Protein AF-A0A7U9T222-F1 (afdb_monomer)

Structure (mmCIF, N/CA/C/O backbone):
data_AF-A0A7U9T222-F1
#
_entry.id   AF-A0A7U9T222-F1
#
loop_
_atom_site.group_PDB
_atom_site.id
_atom_site.type_symbol
_atom_site.label_atom_id
_atom_site.label_alt_id
_atom_site.label_comp_id
_atom_site.label_asym_id
_atom_site.label_entity_id
_atom_site.label_seq_id
_atom_site.pdbx_PDB_ins_code
_atom_site.Cartn_x
_atom_site.Cartn_y
_atom_site.Cartn_z
_atom_site.occupancy
_atom_site.B_iso_or_equiv
_atom_site.auth_seq_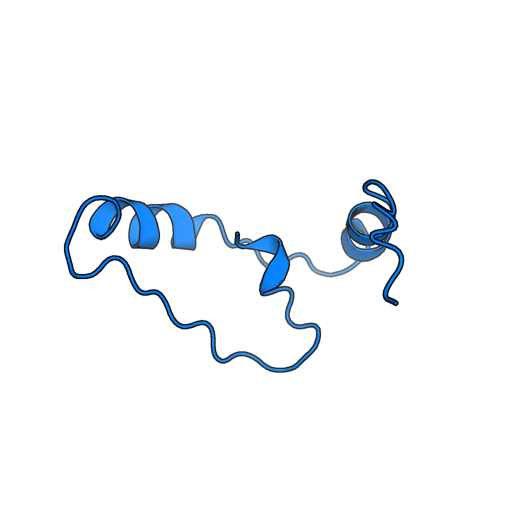id
_atom_site.auth_comp_id
_atom_site.auth_asym_id
_atom_site.auth_atom_id
_atom_s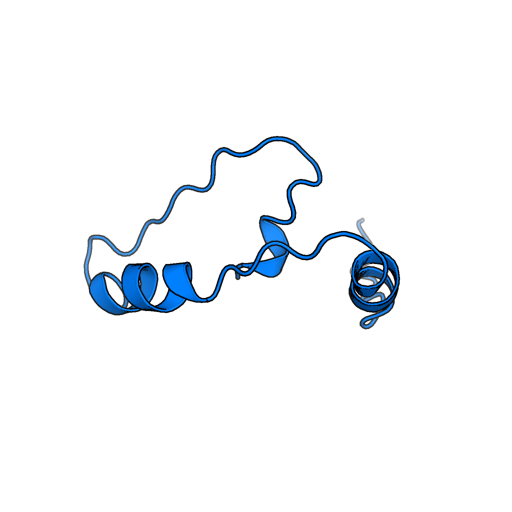ite.pdbx_PDB_model_num
ATOM 1 N N . MET A 1 1 ? 24.519 12.621 6.562 1.00 43.34 1 MET A N 1
ATOM 2 C CA . MET A 1 1 ? 23.623 13.782 6.380 1.00 43.34 1 MET A CA 1
ATOM 3 C C . MET A 1 1 ? 22.910 13.610 5.043 1.00 43.34 1 MET A C 1
ATOM 5 O O . MET A 1 1 ? 23.514 13.850 4.008 1.00 43.34 1 MET A O 1
ATOM 9 N N . GLY A 1 2 ? 21.713 13.017 5.032 1.00 47.28 2 GLY A N 1
ATOM 10 C CA . GLY A 1 2 ? 21.022 12.678 3.783 1.00 47.28 2 GLY A CA 1
ATOM 11 C C . GLY A 1 2 ? 20.272 13.887 3.241 1.00 47.28 2 GLY A C 1
ATOM 12 O O . GLY A 1 2 ? 19.311 14.322 3.867 1.00 47.28 2 GLY A O 1
ATOM 13 N N . ASN A 1 3 ? 20.706 14.426 2.101 1.00 51.88 3 ASN A N 1
ATOM 14 C CA . ASN A 1 3 ? 19.958 15.458 1.391 1.00 51.88 3 ASN A CA 1
ATOM 15 C C . ASN A 1 3 ? 18.580 14.902 1.016 1.00 51.88 3 ASN A C 1
ATOM 17 O O . ASN A 1 3 ? 18.477 13.975 0.212 1.00 51.88 3 ASN A O 1
ATOM 21 N N . TYR A 1 4 ? 17.529 15.478 1.599 1.00 53.66 4 TYR A N 1
ATOM 22 C CA . TYR A 1 4 ? 16.147 15.266 1.187 1.00 53.66 4 TYR A CA 1
ATOM 23 C C . TYR A 1 4 ? 15.939 15.971 -0.158 1.00 53.66 4 TYR A C 1
ATOM 25 O O . TYR A 1 4 ? 15.423 17.082 -0.245 1.00 53.66 4 TYR A O 1
ATOM 33 N N . LEU 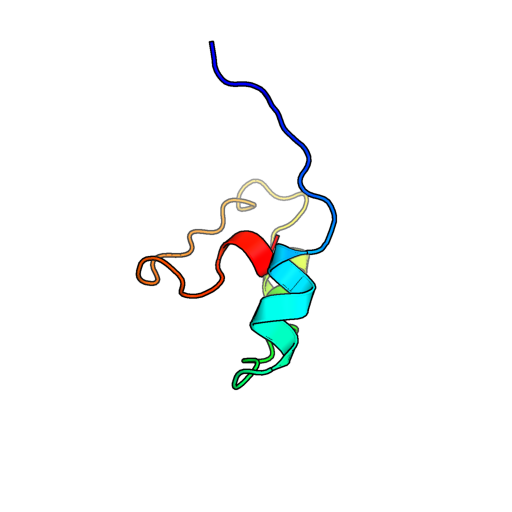A 1 5 ? 16.453 15.351 -1.218 1.00 57.34 5 LEU A N 1
ATOM 34 C CA . LEU A 1 5 ? 16.278 15.803 -2.587 1.00 57.34 5 LEU A CA 1
ATOM 35 C C . LEU A 1 5 ? 14.917 15.2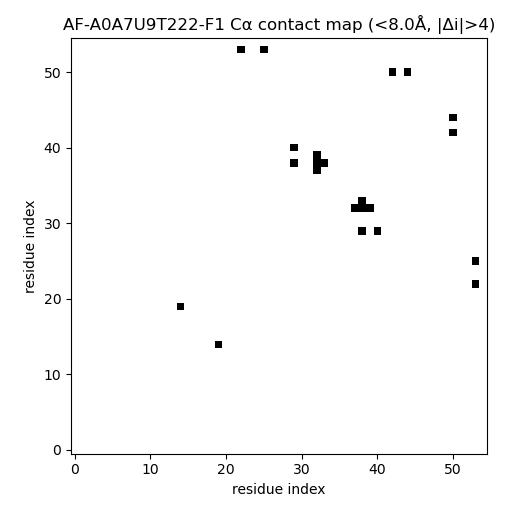87 -3.035 1.00 57.34 5 LEU A C 1
ATOM 37 O O . LEU A 1 5 ? 14.766 14.099 -3.305 1.00 57.34 5 LEU A O 1
ATOM 41 N N . ASN A 1 6 ? 13.920 16.171 -3.039 1.00 61.44 6 ASN A N 1
ATOM 42 C CA . ASN A 1 6 ? 12.609 15.901 -3.610 1.00 61.44 6 ASN A CA 1
ATOM 43 C C . ASN A 1 6 ? 12.798 15.804 -5.140 1.00 61.44 6 ASN A C 1
ATOM 45 O O . ASN A 1 6 ? 12.894 16.845 -5.790 1.00 61.44 6 ASN A O 1
ATOM 49 N N . PRO A 1 7 ? 12.933 14.604 -5.746 1.00 62.03 7 PRO A N 1
ATOM 50 C CA . PRO A 1 7 ? 13.409 14.446 -7.125 1.00 62.03 7 PRO A CA 1
ATOM 51 C C . PRO A 1 7 ? 12.328 14.779 -8.172 1.00 62.03 7 PRO A C 1
ATOM 53 O O . PRO A 1 7 ? 12.452 14.436 -9.354 1.00 62.03 7 PRO A O 1
ATOM 56 N N . GLY A 1 8 ? 11.237 15.415 -7.736 1.00 64.12 8 GLY A N 1
ATOM 57 C CA . GLY A 1 8 ? 10.022 15.603 -8.513 1.00 64.12 8 GLY A CA 1
ATOM 58 C C . GLY A 1 8 ? 9.376 14.274 -8.913 1.00 64.12 8 GLY A C 1
ATOM 59 O O . GLY A 1 8 ? 9.712 13.202 -8.408 1.00 64.12 8 GLY A O 1
ATOM 60 N N . ASN A 1 9 ? 8.454 14.334 -9.873 1.00 64.81 9 ASN A N 1
ATOM 61 C CA . ASN A 1 9 ? 7.692 13.173 -10.347 1.00 64.81 9 ASN A CA 1
ATOM 62 C C . ASN A 1 9 ? 8.455 12.302 -11.372 1.00 64.81 9 ASN A C 1
ATOM 64 O O . ASN A 1 9 ? 7.876 11.440 -12.029 1.00 64.81 9 ASN A O 1
ATOM 68 N N . SER A 1 10 ? 9.762 12.521 -11.535 1.00 66.38 10 SER A N 1
ATOM 69 C CA . SER A 1 10 ? 10.605 11.878 -12.557 1.00 66.38 10 SER A CA 1
ATOM 70 C C . SER A 1 10 ? 10.621 10.346 -12.446 1.00 66.38 10 SER A C 1
ATOM 72 O O . SER A 1 10 ? 10.535 9.637 -13.450 1.00 66.38 10 SER A O 1
ATOM 74 N N . GLY A 1 11 ? 10.650 9.822 -11.217 1.00 63.38 11 GLY A N 1
ATOM 75 C CA . GLY A 1 11 ? 10.551 8.385 -10.957 1.00 63.38 11 GLY A CA 1
ATOM 76 C C . GLY A 1 11 ? 9.184 7.794 -11.318 1.00 63.38 11 GLY A C 1
ATOM 77 O O . GLY A 1 11 ? 9.113 6.643 -11.744 1.00 63.38 11 GLY A O 1
ATOM 78 N N . PHE A 1 12 ? 8.109 8.575 -11.188 1.00 62.19 12 PHE A N 1
ATOM 79 C CA . PHE A 1 12 ? 6.759 8.163 -11.572 1.00 62.19 12 PHE A CA 1
ATOM 80 C C . PHE A 1 12 ? 6.604 8.115 -13.099 1.00 62.19 12 PHE A C 1
ATOM 82 O O . PHE A 1 12 ? 6.114 7.121 -13.635 1.00 62.19 12 PHE A O 1
ATOM 89 N N . GLU A 1 13 ? 7.111 9.128 -13.810 1.00 66.19 13 GLU A N 1
ATOM 90 C CA . GLU A 1 13 ? 7.109 9.176 -15.282 1.00 66.19 13 GLU A CA 1
ATOM 91 C C . GLU A 1 13 ? 7.859 7.991 -15.912 1.00 66.19 13 GLU A C 1
ATOM 93 O O . GLU A 1 13 ? 7.384 7.384 -16.874 1.00 66.19 13 GLU A O 1
ATOM 98 N N . ALA A 1 14 ? 8.995 7.587 -15.334 1.00 64.88 14 ALA A N 1
ATOM 99 C CA . ALA A 1 14 ? 9.768 6.440 -15.818 1.00 64.88 14 ALA A CA 1
ATOM 100 C C . ALA A 1 14 ? 9.011 5.100 -15.699 1.00 64.88 14 ALA A C 1
ATOM 102 O O . ALA A 1 14 ? 9.195 4.200 -16.517 1.00 64.88 14 ALA A O 1
ATOM 103 N N . ILE A 1 15 ? 8.145 4.962 -14.691 1.00 62.91 15 ILE A N 1
ATOM 104 C CA . ILE A 1 15 ? 7.407 3.723 -14.398 1.00 62.91 15 ILE A CA 1
ATOM 105 C C . ILE A 1 15 ? 6.115 3.622 -15.214 1.00 62.91 15 ILE A C 1
ATOM 107 O O . ILE A 1 15 ? 5.654 2.514 -15.488 1.00 62.91 15 ILE A O 1
ATOM 111 N N . ARG A 1 16 ? 5.581 4.752 -15.694 1.00 62.53 16 ARG A N 1
ATOM 112 C CA . ARG A 1 16 ? 4.388 4.819 -16.556 1.00 62.53 16 ARG A CA 1
ATOM 113 C C . ARG A 1 16 ? 4.511 4.030 -17.867 1.00 62.53 16 ARG A C 1
ATOM 115 O O . ARG A 1 16 ? 3.497 3.756 -18.499 1.00 62.53 16 ARG A O 1
ATOM 122 N N . ARG A 1 17 ? 5.736 3.694 -18.293 1.00 62.41 17 ARG A N 1
ATOM 123 C CA . ARG A 1 17 ? 6.021 2.931 -19.523 1.00 62.41 17 ARG A CA 1
ATOM 124 C C . ARG A 1 17 ? 6.028 1.404 -19.339 1.00 62.41 17 ARG A C 1
ATOM 126 O O . ARG A 1 17 ? 6.127 0.695 -20.334 1.00 62.41 17 ARG A O 1
ATOM 133 N N . GLY A 1 18 ? 5.937 0.889 -18.109 1.00 65.81 18 GLY A N 1
ATOM 134 C CA . GLY A 1 18 ? 5.820 -0.549 -17.823 1.00 65.81 18 GLY A CA 1
ATOM 135 C C . GLY A 1 18 ? 4.373 -0.987 -17.547 1.00 65.81 18 GLY A C 1
ATOM 136 O O . GLY A 1 18 ? 3.496 -0.133 -17.428 1.00 65.81 18 GLY A O 1
ATOM 137 N N . PRO A 1 19 ? 4.095 -2.300 -17.408 1.00 65.88 19 PRO A N 1
ATOM 138 C CA . PRO A 1 19 ? 2.780 -2.780 -16.989 1.00 65.88 19 PRO A CA 1
ATOM 139 C C . PRO A 1 19 ? 2.440 -2.215 -15.604 1.00 65.88 19 PRO A C 1
ATOM 141 O O . PRO A 1 19 ? 3.001 -2.624 -14.584 1.00 65.88 19 PRO A O 1
ATOM 144 N N . TYR A 1 20 ? 1.538 -1.234 -15.575 1.00 67.94 20 TYR A N 1
ATOM 145 C CA . TYR A 1 20 ? 1.032 -0.653 -14.342 1.00 67.94 20 TYR A CA 1
ATOM 146 C C . TYR A 1 20 ? -0.023 -1.587 -13.756 1.00 67.94 20 TYR A C 1
ATOM 148 O O . TYR A 1 20 ? -1.067 -1.828 -14.358 1.00 67.94 20 TYR A O 1
ATOM 156 N N . VAL A 1 21 ? 0.261 -2.130 -12.575 1.00 70.44 21 VAL A N 1
ATOM 157 C CA . VAL A 1 21 ? -0.731 -2.887 -11.811 1.00 70.44 21 VAL A CA 1
ATOM 158 C C . VAL A 1 21 ? -1.621 -1.881 -11.101 1.00 70.44 21 VAL A C 1
ATOM 160 O O . VAL A 1 21 ? -1.137 -1.159 -10.225 1.00 70.44 21 VAL A O 1
ATOM 163 N N . ASP A 1 22 ? -2.897 -1.852 -11.477 1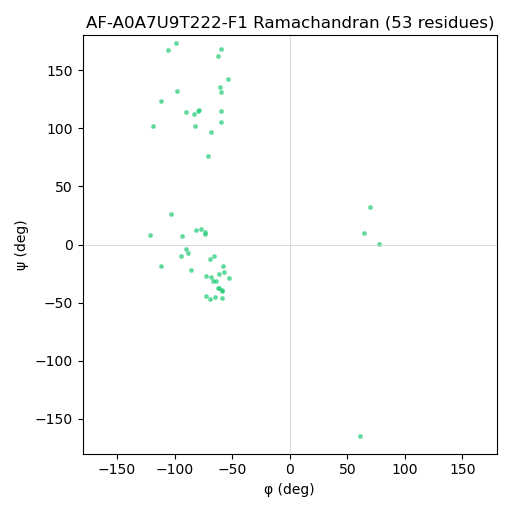.00 74.12 22 ASP A N 1
ATOM 164 C CA . ASP A 1 22 ? -3.902 -1.053 -10.789 1.00 74.12 22 ASP A CA 1
ATOM 165 C C . ASP A 1 22 ? -4.010 -1.477 -9.316 1.00 74.12 22 ASP A C 1
ATOM 167 O O . ASP A 1 22 ? -4.075 -2.661 -8.976 1.00 74.12 22 ASP A O 1
ATOM 171 N N . LYS A 1 23 ? -3.974 -0.483 -8.430 1.00 77.19 23 LYS A N 1
ATOM 172 C CA . LYS A 1 23 ? -4.007 -0.641 -6.971 1.00 77.19 23 LYS A CA 1
ATOM 173 C C . LYS A 1 23 ? -5.188 0.082 -6.339 1.00 77.19 23 LYS A C 1
ATOM 175 O O . LYS A 1 23 ? -5.263 0.122 -5.114 1.00 77.19 23 LYS A O 1
ATOM 180 N N . THR A 1 24 ? -6.117 0.617 -7.130 1.00 82.25 24 THR A N 1
ATOM 181 C CA . THR A 1 24 ? -7.327 1.286 -6.624 1.00 82.25 24 THR A CA 1
ATOM 182 C C . THR A 1 24 ? -8.115 0.421 -5.633 1.00 82.25 24 THR A C 1
ATOM 184 O O . THR A 1 24 ? -8.683 0.950 -4.681 1.00 82.25 24 THR A O 1
ATOM 187 N N . GLY A 1 25 ? -8.059 -0.912 -5.747 1.00 80.56 25 GLY A N 1
ATOM 188 C CA . GLY A 1 25 ? -8.639 -1.839 -4.766 1.00 80.56 25 GLY A CA 1
ATOM 189 C C . GLY A 1 25 ? -8.131 -1.667 -3.322 1.00 80.56 25 GLY A C 1
ATOM 190 O O . GLY A 1 25 ? -8.849 -1.998 -2.377 1.00 80.56 25 GLY A O 1
ATOM 191 N N . LEU A 1 26 ? -6.937 -1.094 -3.118 1.00 84.81 26 LEU A N 1
ATOM 192 C CA . LEU A 1 26 ? -6.412 -0.771 -1.786 1.00 84.81 26 LEU A CA 1
ATOM 193 C C . LEU A 1 26 ? -7.194 0.356 -1.107 1.00 84.81 26 LEU A C 1
ATOM 195 O O . LEU A 1 26 ? -7.298 0.347 0.115 1.00 84.81 26 LEU A O 1
ATOM 199 N N . ILE A 1 27 ? -7.799 1.275 -1.868 1.00 87.06 27 ILE A N 1
ATOM 200 C CA . ILE A 1 27 ? -8.571 2.404 -1.326 1.00 87.06 27 ILE A CA 1
ATOM 201 C C . ILE A 1 27 ? -9.721 1.886 -0.462 1.00 87.06 27 ILE A C 1
ATOM 203 O O . ILE A 1 27 ? -9.909 2.331 0.667 1.00 87.06 27 ILE A O 1
ATOM 207 N N . SER A 1 28 ? -10.452 0.883 -0.955 1.00 88.62 28 SER A N 1
ATOM 208 C CA . SER A 1 28 ? -11.533 0.247 -0.196 1.00 88.62 28 SER A CA 1
ATOM 209 C C . SER A 1 28 ? -11.022 -0.403 1.094 1.00 88.62 28 SER A C 1
ATOM 211 O O . SER A 1 28 ? -11.696 -0.353 2.119 1.00 88.62 28 SER A O 1
ATOM 213 N N . LEU A 1 29 ? -9.825 -0.997 1.064 1.00 87.38 29 LEU A N 1
ATOM 214 C CA . LEU A 1 29 ? -9.208 -1.645 2.223 1.00 87.38 29 LEU A CA 1
ATOM 215 C C . LEU A 1 29 ? -8.794 -0.623 3.289 1.00 87.38 29 LEU A C 1
ATOM 217 O O . LEU A 1 29 ? -9.132 -0.798 4.456 1.00 87.38 29 LEU A O 1
ATOM 221 N N . ILE A 1 30 ? -8.134 0.458 2.868 1.00 90.06 30 ILE A N 1
ATOM 222 C CA . ILE A 1 30 ? -7.677 1.546 3.739 1.00 90.06 30 ILE A CA 1
ATOM 223 C C . ILE A 1 30 ? -8.867 2.283 4.356 1.00 90.06 30 ILE A C 1
ATOM 225 O O . ILE A 1 30 ? -8.886 2.505 5.566 1.00 90.06 30 ILE A O 1
ATOM 229 N N . ASN A 1 31 ? -9.893 2.601 3.562 1.00 92.31 31 ASN A N 1
ATOM 230 C CA . ASN A 1 31 ? -11.081 3.312 4.040 1.00 92.31 31 ASN A CA 1
ATOM 231 C C . ASN A 1 31 ? -11.846 2.543 5.126 1.00 92.31 31 ASN A C 1
ATOM 233 O O . ASN A 1 31 ? -12.517 3.163 5.943 1.00 92.31 31 ASN A O 1
ATOM 237 N N . ARG A 1 32 ? -11.732 1.209 5.179 1.00 91.69 32 ARG A N 1
ATOM 238 C CA . ARG A 1 32 ? -12.338 0.407 6.255 1.00 91.69 32 ARG A CA 1
ATOM 239 C C . ARG A 1 32 ? -11.621 0.542 7.594 1.00 91.69 32 ARG A C 1
ATOM 241 O O . ARG A 1 32 ? -12.235 0.309 8.629 1.00 91.69 32 ARG A O 1
ATOM 248 N N . THR A 1 33 ? -10.329 0.855 7.585 1.00 92.25 33 THR A N 1
ATOM 249 C CA . THR A 1 33 ? -9.490 0.837 8.792 1.00 92.25 33 THR A CA 1
ATOM 250 C C . THR A 1 33 ? -9.033 2.223 9.228 1.00 92.25 33 THR A C 1
ATOM 252 O O . THR A 1 33 ? -8.625 2.395 10.380 1.00 92.25 33 THR A O 1
ATOM 255 N N . ILE A 1 34 ? -9.088 3.215 8.336 1.00 91.94 34 ILE A N 1
ATOM 256 C CA . ILE A 1 34 ? -8.705 4.595 8.634 1.00 91.94 34 ILE A CA 1
ATOM 257 C C . ILE A 1 34 ? -9.580 5.164 9.762 1.00 91.94 34 ILE A C 1
ATOM 259 O O . ILE A 1 34 ? -10.784 4.934 9.813 1.00 91.94 34 ILE A O 1
ATOM 263 N N . GLY A 1 35 ? -8.957 5.849 10.723 1.0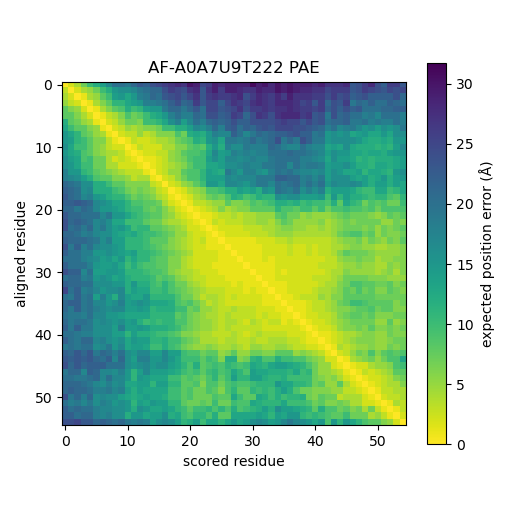0 91.06 35 GLY A N 1
ATOM 264 C CA . GLY A 1 35 ? -9.644 6.364 11.917 1.00 91.06 35 GLY A CA 1
ATOM 265 C C . GLY A 1 35 ? -9.942 5.323 13.007 1.00 91.06 35 GLY A C 1
ATOM 266 O O . GLY A 1 3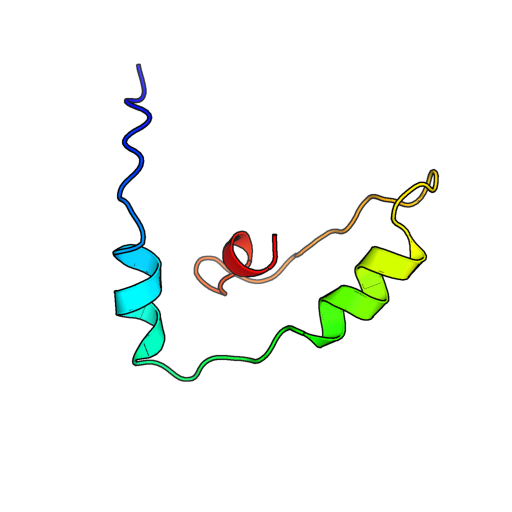5 ? -10.481 5.680 14.050 1.00 91.06 35 GLY A O 1
ATOM 267 N N . THR A 1 36 ? -9.565 4.054 12.817 1.00 93.62 36 THR A N 1
ATOM 268 C CA . THR A 1 36 ? -9.730 2.995 13.828 1.00 93.62 36 THR A CA 1
ATOM 269 C C . THR A 1 36 ? -8.397 2.624 14.489 1.00 93.62 36 THR A C 1
ATOM 271 O O . THR A 1 36 ? -7.324 2.939 13.977 1.00 93.62 36 THR A O 1
ATOM 274 N N . LYS A 1 37 ? -8.444 1.867 15.595 1.00 92.12 37 LYS A N 1
ATOM 275 C CA . LYS A 1 37 ? -7.241 1.273 16.219 1.00 92.12 37 LYS A CA 1
ATOM 276 C C . LYS A 1 37 ? -6.548 0.209 15.346 1.00 92.12 37 LYS A C 1
ATOM 278 O O . LYS A 1 37 ? -5.457 -0.229 15.686 1.00 92.12 37 LYS A O 1
ATOM 283 N N . GLN A 1 38 ? -7.174 -0.215 14.246 1.00 88.81 38 GLN A N 1
ATOM 284 C CA . GLN A 1 38 ? -6.668 -1.226 13.310 1.00 88.81 38 GLN A CA 1
ATOM 285 C C . GLN A 1 38 ? -6.120 -0.593 12.019 1.00 88.81 38 GLN A C 1
ATOM 287 O O . GLN A 1 38 ? -6.105 -1.220 10.967 1.00 88.81 38 GLN A O 1
ATOM 292 N N . ASN A 1 39 ? -5.666 0.657 12.076 1.00 87.00 39 ASN A N 1
ATOM 293 C CA . ASN A 1 39 ? -5.170 1.423 10.927 1.00 87.00 39 ASN A CA 1
ATOM 294 C C . ASN A 1 39 ? -3.775 0.999 10.410 1.00 87.00 39 ASN A C 1
ATOM 296 O O . ASN A 1 39 ? -3.198 1.687 9.5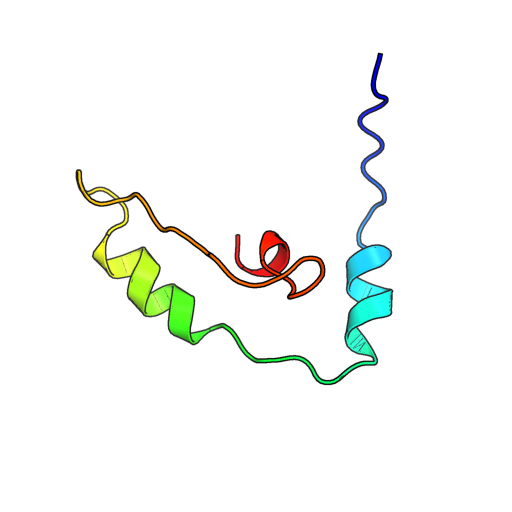68 1.00 87.00 39 ASN A O 1
ATOM 300 N N . LEU A 1 40 ? -3.219 -0.115 10.890 1.00 85.62 40 LEU A N 1
ATOM 301 C CA . LEU A 1 40 ? -1.905 -0.612 10.485 1.00 85.62 40 LEU A CA 1
ATOM 302 C C . LEU A 1 40 ? -2.039 -1.553 9.280 1.00 85.62 40 LEU A C 1
ATOM 304 O O . LEU A 1 40 ? -2.587 -2.645 9.391 1.00 85.62 40 LEU A O 1
ATOM 308 N N . THR A 1 41 ? -1.500 -1.144 8.129 1.00 83.31 41 THR A N 1
ATOM 309 C CA . THR A 1 41 ? -1.469 -1.962 6.903 1.00 83.31 41 THR A CA 1
ATOM 310 C C . THR A 1 41 ? -0.035 -2.376 6.582 1.00 83.31 41 THR A C 1
ATOM 312 O O . THR A 1 41 ? 0.844 -1.531 6.434 1.00 83.31 41 THR A O 1
ATOM 315 N N . CYS A 1 42 ? 0.212 -3.683 6.460 1.00 82.44 42 CYS A N 1
ATOM 316 C CA . CYS A 1 42 ? 1.514 -4.228 6.069 1.00 82.44 42 CYS A CA 1
ATOM 317 C C . CYS A 1 42 ? 1.534 -4.561 4.572 1.00 82.44 42 CYS A C 1
ATOM 319 O O . CYS A 1 42 ? 0.640 -5.240 4.069 1.00 82.44 42 CYS A O 1
ATOM 321 N N . ILE A 1 43 ? 2.581 -4.130 3.859 1.00 76.88 43 ILE A N 1
ATOM 322 C CA . ILE A 1 43 ? 2.790 -4.457 2.442 1.00 76.88 43 ILE A CA 1
ATOM 323 C C . ILE A 1 43 ? 4.109 -5.230 2.285 1.00 76.88 43 ILE A C 1
ATOM 325 O O . ILE A 1 43 ? 5.191 -4.645 2.257 1.00 76.88 43 ILE A O 1
ATOM 329 N N . SER A 1 44 ? 4.031 -6.555 2.131 1.00 73.44 44 SER A N 1
ATOM 330 C CA . SER A 1 44 ? 5.180 -7.484 2.188 1.00 73.44 44 SER A CA 1
ATOM 331 C C . SER A 1 44 ? 5.839 -7.831 0.841 1.00 73.44 44 SER A C 1
ATOM 333 O O . SER A 1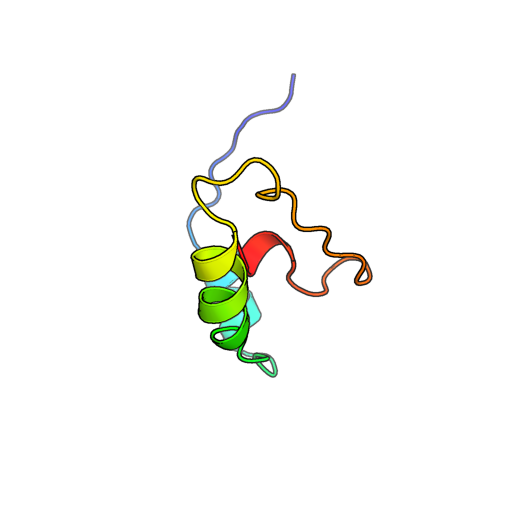 44 ? 6.719 -8.684 0.773 1.00 73.44 44 SER A O 1
ATOM 335 N N . ARG A 1 45 ? 5.457 -7.182 -0.266 1.00 67.19 45 ARG A N 1
ATOM 336 C CA . ARG A 1 45 ? 6.000 -7.502 -1.606 1.00 67.19 45 ARG A CA 1
ATOM 337 C C . ARG A 1 45 ? 7.525 -7.266 -1.723 1.00 67.19 45 ARG A C 1
ATOM 339 O O . ARG A 1 45 ? 8.064 -6.473 -0.957 1.00 67.19 45 ARG A O 1
ATOM 346 N N . PRO A 1 46 ? 8.230 -7.835 -2.721 1.00 67.88 46 PRO A N 1
ATOM 347 C CA . PRO A 1 46 ? 9.666 -7.608 -2.958 1.00 67.88 46 PRO A CA 1
ATOM 348 C C . PRO A 1 46 ? 10.065 -6.142 -3.234 1.00 67.88 46 PRO A C 1
ATOM 350 O O . PRO A 1 46 ? 9.227 -5.254 -3.455 1.00 67.88 46 PRO A O 1
ATOM 353 N N . ARG A 1 47 ? 11.375 -5.856 -3.216 1.00 66.44 47 ARG A N 1
ATOM 354 C CA . ARG A 1 47 ? 11.948 -4.555 -3.622 1.00 66.44 47 ARG A CA 1
ATOM 355 C C . ARG A 1 47 ? 11.461 -4.191 -5.040 1.00 66.44 47 ARG A C 1
ATOM 357 O O . ARG A 1 47 ? 11.324 -5.063 -5.884 1.00 66.44 47 ARG A O 1
ATOM 364 N N . ARG A 1 48 ? 11.192 -2.901 -5.293 1.00 65.75 48 ARG A N 1
ATOM 365 C CA . ARG A 1 48 ? 10.697 -2.346 -6.578 1.00 65.75 48 ARG A CA 1
ATOM 366 C C . ARG A 1 48 ? 9.302 -2.800 -7.034 1.00 65.75 48 ARG A C 1
ATOM 368 O O . ARG A 1 48 ? 8.865 -2.393 -8.097 1.00 65.75 48 ARG A O 1
ATOM 375 N N . PHE A 1 49 ? 8.532 -3.488 -6.192 1.00 69.06 49 PHE A N 1
ATOM 376 C CA . PHE A 1 49 ? 7.131 -3.827 -6.490 1.00 69.06 49 PHE A CA 1
ATOM 377 C C . PHE A 1 49 ? 6.143 -2.638 -6.387 1.00 69.06 49 PHE A C 1
ATOM 379 O O . PHE A 1 49 ? 4.925 -2.792 -6.357 1.00 69.06 49 PHE A O 1
ATOM 386 N N . GLY A 1 50 ? 6.660 -1.416 -6.265 1.00 65.38 50 GLY A N 1
ATOM 387 C CA . GLY A 1 50 ? 5.842 -0.212 -6.231 1.00 65.38 50 GLY A CA 1
ATOM 388 C C . GLY A 1 50 ? 4.992 -0.021 -4.971 1.00 65.38 50 GLY A C 1
ATOM 389 O O . GLY A 1 50 ? 3.904 0.541 -5.059 1.00 65.38 50 GLY A O 1
ATOM 390 N N . LYS A 1 51 ? 5.469 -0.483 -3.809 1.00 71.69 51 LYS A N 1
ATOM 391 C CA . LYS A 1 51 ? 4.799 -0.280 -2.509 1.00 71.69 51 LYS A CA 1
ATOM 392 C C . LYS A 1 51 ? 4.680 1.202 -2.131 1.00 71.69 51 LYS A C 1
ATOM 394 O O . LYS A 1 51 ? 3.647 1.611 -1.632 1.00 71.69 51 LYS A O 1
ATOM 399 N N . SER A 1 52 ? 5.699 2.005 -2.442 1.00 66.62 52 SER A N 1
ATOM 400 C CA . SER A 1 52 ? 5.697 3.457 -2.208 1.00 66.62 52 SER A CA 1
ATOM 401 C C . SER A 1 52 ? 4.728 4.233 -3.107 1.00 66.62 52 SER A C 1
ATOM 403 O O . SER A 1 52 ? 4.491 5.393 -2.834 1.00 66.62 52 SER A O 1
ATOM 405 N N . PHE A 1 53 ? 4.176 3.618 -4.162 1.00 65.44 53 PHE A N 1
ATOM 406 C CA . PHE A 1 53 ? 3.146 4.243 -5.012 1.00 65.44 53 PHE A CA 1
ATOM 407 C C . PHE A 1 53 ? 1.721 3.972 -4.525 1.00 65.44 53 PHE A C 1
ATOM 409 O O . PHE A 1 53 ? 0.772 4.393 -5.173 1.00 65.44 53 PHE A O 1
ATOM 416 N N . ALA A 1 54 ? 1.566 3.159 -3.478 1.00 62.53 54 ALA A N 1
ATOM 417 C CA . ALA A 1 54 ? 0.266 2.827 -2.905 1.00 62.53 54 ALA A CA 1
ATOM 418 C C . ALA A 1 54 ? -0.113 3.732 -1.719 1.00 62.53 54 ALA A C 1
ATOM 420 O O . ALA A 1 54 ? -1.241 3.629 -1.244 1.00 62.53 54 ALA A O 1
ATOM 421 N N . TYR A 1 55 ? 0.832 4.546 -1.239 1.00 53.59 55 TYR A N 1
ATOM 422 C CA . TYR A 1 55 ? 0.669 5.502 -0.145 1.00 53.59 55 TYR A CA 1
ATOM 423 C C . TYR A 1 55 ? 0.629 6.926 -0.683 1.00 53.59 55 TYR A C 1
ATOM 425 O O . TYR A 1 55 ? 1.302 7.166 -1.712 1.00 53.59 55 TYR A O 1
#

Mean predicted aligned error: 11.02 Å

Sequence (55 aa):
MGNYLNPGNSGFEAIRRGPYVDKTGLISLINRTIGTKQNLTCISRPRRFGKSFAY

Solvent-accessible surface area (backbone atoms only — not comparable to full-atom values): 3964 Å² total; per-residue (Å²): 136,82,79,87,70,82,75,69,66,55,71,57,62,66,51,71,80,50,94,75,78,86,59,71,73,51,54,65,58,48,66,73,22,59,98,47,99,65,56,78,81,86,82,86,71,66,89,89,71,54,69,79,75,76,106

Secondary structure (DSSP, 8-state):
-------TTHHHHHHTTS-----THHHHHHHHHTTSTT------PPTTS-GGG--

pLDDT: mean 72.42, std 12.97, range [43.34, 93.62]

Foldseek 3Di:
DDPPPCVPCVVVVVCVPDPDDDDVVVVVVQVVPPPHPNNDDDDDDDPPPCPVVND

Radius of gyration: 14.3 Å; Cα contacts (8 Å, |Δi|>4): 11; chains: 1; bounding box: 36×24×36 Å